Protein AF-A0AAW7U9Z0-F1 (afdb_monomer_lite)

Radius of gyration: 16.2 Å; chains: 1; bounding box: 39×28×44 Å

pLDDT: mean 91.81, std 6.37, range [55.16, 98.62]

Structure (mmCIF, N/CA/C/O backbone):
data_AF-A0AAW7U9Z0-F1
#
_entry.id   AF-A0AAW7U9Z0-F1
#
loop_
_atom_site.group_PDB
_atom_site.id
_atom_site.type_symbol
_atom_site.label_atom_id
_atom_site.label_alt_id
_atom_site.label_comp_id
_atom_site.label_asym_id
_atom_site.label_entity_id
_atom_site.label_seq_id
_atom_site.pdbx_PDB_ins_code
_atom_site.Cartn_x
_atom_site.Cartn_y
_atom_site.Cartn_z
_atom_site.occupancy
_atom_site.B_iso_or_equiv
_atom_site.auth_seq_id
_atom_site.auth_comp_id
_atom_site.auth_asym_id
_atom_site.auth_atom_id
_atom_site.pdbx_PDB_model_num
ATOM 1 N N . MET A 1 1 ? 16.545 -9.762 17.622 1.00 55.16 1 MET A N 1
ATOM 2 C CA . MET A 1 1 ? 16.321 -10.730 16.528 1.00 55.16 1 MET A CA 1
ATOM 3 C C . MET A 1 1 ? 15.616 -9.992 15.409 1.00 55.16 1 MET A C 1
ATOM 5 O O . MET A 1 1 ? 14.753 -9.184 15.719 1.00 55.16 1 MET A O 1
ATOM 9 N N . MET A 1 2 ? 16.027 -10.202 14.160 1.00 69.88 2 MET A N 1
ATOM 10 C CA . MET A 1 2 ? 15.323 -9.660 12.995 1.00 69.88 2 MET A CA 1
ATOM 11 C C . MET A 1 2 ? 14.048 -10.483 12.790 1.00 69.88 2 MET A C 1
ATOM 13 O O . MET A 1 2 ? 14.116 -11.711 12.816 1.00 69.88 2 MET A O 1
ATOM 17 N N . THR A 1 3 ? 12.902 -9.822 12.677 1.00 87.81 3 THR A N 1
ATOM 18 C CA . THR A 1 3 ? 11.615 -10.468 12.386 1.00 87.81 3 THR A CA 1
ATOM 19 C C . THR A 1 3 ? 11.565 -10.923 10.927 1.00 87.81 3 THR A C 1
ATOM 21 O O . THR A 1 3 ? 12.369 -10.480 10.102 1.00 87.81 3 THR A O 1
ATOM 24 N N . GLU A 1 4 ? 10.617 -11.801 10.600 1.00 90.75 4 GLU A N 1
ATOM 25 C CA . GLU A 1 4 ? 10.429 -12.318 9.239 1.00 90.75 4 GLU A CA 1
ATOM 26 C C . GLU A 1 4 ? 10.184 -11.192 8.223 1.00 90.75 4 GLU A C 1
ATOM 28 O O . GLU A 1 4 ? 10.881 -11.112 7.211 1.00 90.75 4 GLU A O 1
ATOM 33 N N . LEU A 1 5 ? 9.275 -10.257 8.524 1.00 94.75 5 LEU A N 1
ATOM 34 C CA . LEU A 1 5 ? 9.000 -9.135 7.629 1.00 94.75 5 LEU A CA 1
ATOM 35 C C . LEU A 1 5 ? 10.208 -8.201 7.492 1.00 94.75 5 LEU A C 1
ATOM 37 O O . LEU A 1 5 ? 10.534 -7.802 6.379 1.00 94.75 5 LEU A O 1
ATOM 41 N N . THR A 1 6 ? 10.923 -7.887 8.576 1.00 95.00 6 THR A N 1
ATOM 42 C CA . THR A 1 6 ? 12.140 -7.058 8.477 1.00 95.00 6 THR A CA 1
ATOM 43 C C . THR A 1 6 ? 13.191 -7.707 7.570 1.00 95.00 6 THR A C 1
ATOM 45 O O . THR A 1 6 ? 13.826 -7.010 6.778 1.00 95.00 6 THR A O 1
ATOM 48 N N . ALA A 1 7 ? 13.351 -9.033 7.636 1.00 94.62 7 ALA A N 1
ATOM 49 C CA . ALA A 1 7 ? 14.251 -9.767 6.749 1.00 94.62 7 ALA A CA 1
ATOM 50 C C . ALA A 1 7 ? 13.817 -9.665 5.275 1.00 94.62 7 ALA A C 1
ATOM 52 O O . ALA A 1 7 ? 14.652 -9.408 4.406 1.00 94.62 7 ALA A O 1
ATOM 53 N N . LEU A 1 8 ? 12.515 -9.802 4.998 1.00 95.69 8 LEU A N 1
ATOM 54 C CA . LEU A 1 8 ? 11.953 -9.645 3.652 1.00 95.69 8 LEU A CA 1
ATOM 55 C C . LEU A 1 8 ? 12.130 -8.224 3.112 1.00 95.69 8 LEU A C 1
ATOM 57 O O . LEU A 1 8 ? 12.556 -8.057 1.974 1.00 95.69 8 LEU A O 1
ATOM 61 N N . LEU A 1 9 ? 11.865 -7.198 3.925 1.00 95.56 9 LEU A N 1
ATOM 62 C CA . LEU A 1 9 ? 12.067 -5.796 3.546 1.00 95.56 9 LEU A CA 1
ATOM 63 C C . LEU A 1 9 ? 13.542 -5.509 3.244 1.00 95.56 9 LEU A C 1
ATOM 65 O O . LEU A 1 9 ? 13.853 -4.817 2.274 1.00 95.56 9 LEU A O 1
ATOM 69 N N . GLN A 1 10 ? 14.458 -6.063 4.042 1.00 95.69 10 GLN A N 1
ATOM 70 C CA . GLN A 1 10 ? 15.893 -5.932 3.805 1.00 95.69 10 GLN A CA 1
ATOM 71 C C . GLN A 1 10 ? 16.308 -6.604 2.489 1.00 95.69 10 GLN A C 1
ATOM 73 O O . GLN A 1 10 ? 16.984 -5.964 1.685 1.00 95.69 10 GLN A O 1
ATOM 78 N N . LYS A 1 11 ? 15.839 -7.829 2.220 1.00 94.94 11 LYS A N 1
ATOM 79 C CA . LYS A 1 11 ? 16.081 -8.518 0.943 1.00 94.94 11 LYS A CA 1
ATOM 80 C C . LYS A 1 11 ? 15.501 -7.737 -0.240 1.00 94.94 11 LYS A C 1
ATOM 82 O O . LYS A 1 11 ? 16.209 -7.468 -1.201 1.00 94.94 11 LYS A O 1
ATOM 87 N N . TYR A 1 12 ? 14.240 -7.307 -0.156 1.00 94.88 12 TYR A N 1
ATOM 88 C CA . TYR A 1 12 ? 13.570 -6.532 -1.208 1.00 94.88 12 TYR A CA 1
ATOM 89 C C . TYR A 1 12 ? 14.328 -5.240 -1.546 1.00 94.88 12 TYR A C 1
ATOM 91 O O . TYR A 1 12 ? 14.426 -4.840 -2.711 1.00 94.88 12 TYR A O 1
ATOM 99 N N . LYS A 1 13 ? 14.904 -4.599 -0.523 1.00 95.38 13 LYS A N 1
ATOM 100 C CA . LYS A 1 13 ? 15.785 -3.442 -0.671 1.00 95.38 13 LYS A CA 1
ATOM 101 C C . LYS A 1 13 ? 17.095 -3.799 -1.381 1.00 95.38 13 LYS A C 1
ATOM 103 O O . LYS A 1 13 ? 17.475 -3.091 -2.308 1.00 95.38 13 LYS A O 1
ATOM 108 N N . GLU A 1 14 ? 17.785 -4.847 -0.939 1.00 95.19 14 GLU A N 1
ATOM 109 C CA . GLU A 1 14 ? 19.089 -5.268 -1.478 1.00 95.19 14 GLU A CA 1
ATOM 110 C C . GLU A 1 14 ? 18.996 -5.759 -2.928 1.00 95.19 14 GLU A C 1
ATOM 112 O O . GLU A 1 14 ? 19.862 -5.437 -3.741 1.00 95.19 14 GLU A O 1
ATOM 117 N N . ASP A 1 15 ? 17.900 -6.430 -3.281 1.00 95.12 15 ASP A N 1
ATOM 118 C CA . ASP A 1 15 ? 17.652 -6.969 -4.621 1.00 95.12 15 ASP A CA 1
ATOM 119 C C . ASP A 1 15 ? 17.199 -5.902 -5.639 1.00 95.12 15 ASP A C 1
ATOM 121 O O . ASP A 1 15 ? 16.831 -6.241 -6.763 1.00 95.12 15 ASP A O 1
ATOM 125 N N . TYR A 1 16 ? 17.200 -4.609 -5.284 1.00 93.62 16 TYR A N 1
ATOM 126 C CA . TYR A 1 16 ? 16.684 -3.540 -6.150 1.00 93.62 16 TYR A CA 1
ATOM 127 C C . TYR A 1 16 ? 17.301 -3.542 -7.554 1.00 93.62 16 TYR A C 1
ATOM 129 O O . TYR A 1 16 ? 16.567 -3.506 -8.539 1.00 93.62 16 TYR A O 1
ATOM 137 N N . GLU A 1 17 ? 18.631 -3.616 -7.667 1.00 92.38 17 GLU A N 1
ATOM 138 C CA . GLU A 1 17 ? 19.302 -3.581 -8.976 1.00 92.38 17 GLU A CA 1
ATOM 139 C C . GLU A 1 17 ? 18.996 -4.826 -9.819 1.00 92.38 17 GLU A C 1
ATOM 141 O O . GLU A 1 17 ? 18.840 -4.724 -11.036 1.00 92.38 17 GLU A O 1
ATOM 146 N N . LEU A 1 18 ? 18.844 -5.991 -9.179 1.00 92.94 18 LEU A N 1
ATOM 147 C CA . LEU A 1 18 ? 18.431 -7.219 -9.857 1.00 92.94 18 LEU A CA 1
ATOM 148 C C . LEU A 1 18 ? 17.006 -7.079 -10.408 1.00 92.94 18 LEU A C 1
ATOM 150 O O . LEU A 1 18 ? 16.792 -7.268 -11.604 1.00 92.94 18 LEU A O 1
ATOM 154 N N . ARG A 1 19 ? 16.049 -6.673 -9.562 1.00 92.81 19 ARG A N 1
ATOM 155 C CA . ARG A 1 19 ? 14.645 -6.466 -9.963 1.00 92.81 19 ARG A CA 1
ATOM 156 C C . ARG A 1 19 ? 14.517 -5.402 -11.051 1.00 92.81 19 ARG A C 1
ATOM 158 O O . ARG A 1 19 ? 13.763 -5.576 -12.002 1.00 92.81 19 ARG A O 1
ATOM 165 N N . LYS A 1 20 ? 15.294 -4.321 -10.953 1.00 92.12 20 LYS A N 1
ATOM 166 C CA . LYS A 1 20 ? 15.370 -3.277 -11.978 1.00 92.12 20 LYS A CA 1
ATOM 167 C C . LYS A 1 20 ? 15.805 -3.844 -13.329 1.00 92.12 20 LYS A C 1
ATOM 169 O O . LYS A 1 20 ? 15.198 -3.502 -14.339 1.00 92.12 20 LYS A O 1
ATOM 174 N N . CYS A 1 21 ? 16.827 -4.701 -13.356 1.00 91.44 21 CYS A N 1
ATOM 175 C CA . CYS A 1 21 ? 17.282 -5.329 -14.597 1.00 91.44 21 CYS A CA 1
ATOM 176 C C . CYS A 1 21 ? 16.190 -6.197 -15.233 1.00 91.44 21 CYS A C 1
ATOM 178 O O . CYS A 1 21 ? 16.019 -6.147 -16.448 1.00 91.44 21 CYS A O 1
ATOM 180 N N . GLU A 1 22 ? 15.438 -6.959 -14.437 1.00 91.44 22 GLU A N 1
ATOM 181 C CA . GLU A 1 22 ? 14.328 -7.771 -14.952 1.00 91.44 22 GLU A CA 1
ATOM 182 C C . GLU A 1 22 ? 13.203 -6.902 -15.528 1.00 91.44 22 GLU A C 1
ATOM 184 O O . GLU A 1 22 ? 12.775 -7.137 -16.656 1.00 91.44 22 GLU A O 1
ATOM 189 N N . VAL A 1 23 ? 12.818 -5.818 -14.846 1.00 90.06 23 VAL A N 1
ATOM 190 C CA . VAL A 1 23 ? 11.804 -4.879 -15.364 1.00 90.06 23 VAL A CA 1
ATOM 191 C C . VAL A 1 23 ? 12.233 -4.246 -16.692 1.00 90.06 23 VAL A C 1
ATOM 193 O O . VAL A 1 23 ? 11.421 -4.127 -17.609 1.00 90.06 23 VAL A O 1
ATOM 196 N N . VAL A 1 24 ? 13.510 -3.875 -16.836 1.00 92.00 24 VAL A N 1
ATOM 197 C CA . VAL A 1 24 ? 14.040 -3.358 -18.111 1.00 92.00 24 VAL A CA 1
ATOM 198 C C . VAL A 1 24 ? 13.965 -4.420 -19.208 1.00 92.00 24 VAL A C 1
ATOM 200 O O . VAL A 1 24 ? 13.508 -4.123 -20.312 1.00 92.00 24 VAL A O 1
ATOM 203 N N . LYS A 1 25 ? 14.370 -5.663 -18.918 1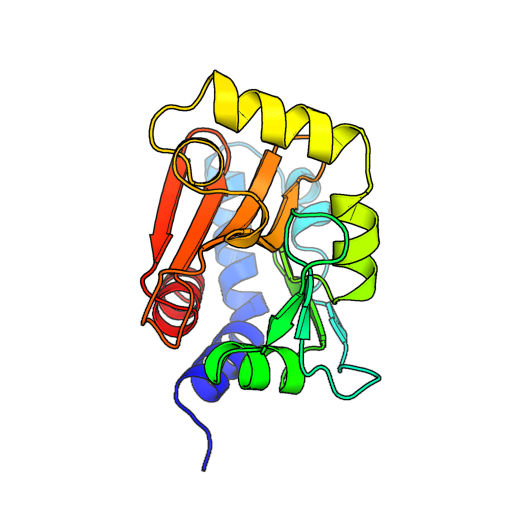.00 92.94 25 LYS A N 1
ATOM 204 C CA . LYS A 1 25 ? 14.309 -6.769 -19.889 1.00 92.94 25 LYS A CA 1
ATOM 205 C C . LYS A 1 25 ? 12.881 -7.031 -20.359 1.00 92.94 25 LYS A C 1
ATOM 207 O O . LYS A 1 25 ? 12.659 -7.171 -21.560 1.00 92.94 25 LYS A O 1
ATOM 212 N N . GLU A 1 26 ? 11.923 -7.083 -19.437 1.00 90.88 26 GLU A N 1
ATOM 213 C CA . GLU A 1 26 ? 10.507 -7.296 -19.751 1.00 90.88 26 GLU A CA 1
ATOM 214 C C . GLU A 1 26 ? 9.934 -6.160 -20.604 1.00 90.88 26 GLU A C 1
ATOM 216 O O . GLU A 1 26 ? 9.238 -6.412 -21.589 1.00 90.88 26 GLU A O 1
ATOM 221 N N . ALA A 1 27 ? 10.267 -4.911 -20.278 1.00 90.56 27 ALA A N 1
ATOM 222 C CA . ALA A 1 27 ? 9.811 -3.755 -21.039 1.00 90.56 27 ALA A CA 1
ATOM 223 C C . ALA A 1 27 ? 10.373 -3.741 -22.467 1.00 90.56 27 ALA A C 1
ATOM 225 O O . ALA A 1 27 ? 9.620 -3.536 -23.423 1.00 90.56 27 ALA A O 1
ATOM 226 N N . ILE A 1 28 ? 11.666 -4.039 -22.629 1.00 93.06 28 ILE A N 1
ATOM 227 C CA . ILE A 1 28 ? 12.298 -4.169 -23.949 1.00 93.06 28 ILE A CA 1
ATOM 228 C C . ILE A 1 28 ? 11.656 -5.311 -24.743 1.00 93.06 28 ILE A C 1
ATOM 230 O O . ILE A 1 28 ? 11.368 -5.151 -25.929 1.00 93.06 28 ILE A O 1
ATOM 234 N N . ALA A 1 29 ? 11.361 -6.446 -24.101 1.00 94.50 29 ALA A N 1
ATOM 235 C CA . ALA A 1 29 ? 10.656 -7.557 -24.742 1.00 94.50 29 ALA A CA 1
ATOM 236 C C . ALA A 1 29 ? 9.237 -7.173 -25.210 1.00 94.50 29 ALA A C 1
ATOM 238 O O . ALA A 1 29 ? 8.735 -7.743 -26.179 1.00 94.50 29 ALA A O 1
ATOM 239 N N . CYS A 1 30 ? 8.618 -6.177 -24.570 1.00 92.56 30 CYS A N 1
ATOM 240 C CA . CYS A 1 30 ? 7.331 -5.598 -24.961 1.00 92.56 30 CYS A CA 1
ATOM 241 C C . CYS A 1 30 ? 7.452 -4.438 -25.972 1.00 92.56 30 CYS A C 1
ATOM 243 O O . CYS A 1 30 ? 6.440 -3.828 -26.319 1.00 92.56 30 CYS A O 1
ATOM 245 N N . GLY A 1 31 ? 8.658 -4.140 -26.467 1.00 93.94 31 GLY A N 1
ATOM 246 C CA . GLY A 1 31 ? 8.907 -3.115 -27.485 1.00 93.94 31 GLY A CA 1
ATOM 247 C C . GLY A 1 31 ? 9.125 -1.697 -26.950 1.00 93.94 31 GLY A C 1
ATOM 248 O O . GLY A 1 31 ? 9.086 -0.757 -27.741 1.00 93.94 31 GLY A O 1
ATOM 249 N N . MET A 1 32 ? 9.343 -1.532 -25.643 1.00 93.00 32 MET A N 1
ATOM 250 C CA . MET A 1 32 ? 9.719 -0.248 -25.035 1.00 93.00 32 MET A CA 1
ATOM 251 C C . MET A 1 32 ? 11.235 -0.028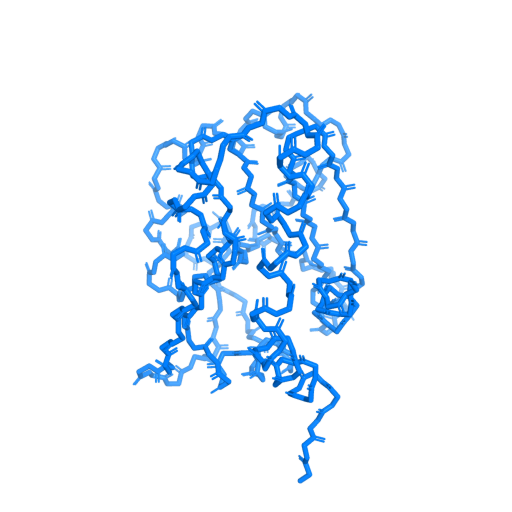 -25.101 1.00 93.00 32 MET A C 1
ATOM 253 O O . MET A 1 32 ? 12.004 -0.985 -25.218 1.00 93.00 32 MET A O 1
ATOM 257 N N . THR A 1 33 ? 11.683 1.222 -24.988 1.00 92.19 33 THR A N 1
ATOM 258 C CA . THR A 1 33 ? 13.110 1.535 -24.811 1.00 92.19 33 THR A CA 1
ATOM 259 C C . THR A 1 33 ? 13.475 1.688 -23.333 1.00 92.19 33 THR A C 1
ATOM 261 O O . THR A 1 33 ? 12.608 1.783 -22.460 1.00 92.19 33 THR A O 1
ATOM 264 N N . GLU A 1 34 ? 14.773 1.727 -23.022 1.00 86.88 34 GLU A N 1
ATOM 265 C CA . GLU A 1 34 ? 15.231 2.017 -21.657 1.00 86.88 34 GLU A CA 1
ATOM 266 C C . GLU A 1 34 ? 14.796 3.417 -21.193 1.00 86.88 34 GLU A C 1
ATOM 268 O O . GLU A 1 34 ? 14.468 3.620 -20.021 1.00 86.88 34 GLU A O 1
ATOM 273 N N . GLU A 1 35 ? 14.739 4.385 -22.109 1.00 88.69 35 GLU A N 1
ATOM 274 C CA . GLU A 1 35 ? 14.274 5.742 -21.828 1.00 88.69 35 GLU A CA 1
ATOM 275 C C . GLU A 1 35 ? 12.796 5.780 -21.428 1.00 88.69 35 GLU A C 1
ATOM 277 O O . GLU A 1 35 ? 12.434 6.568 -20.552 1.00 88.69 35 GLU A O 1
ATOM 282 N N . ASP A 1 36 ? 11.962 4.908 -22.004 1.00 86.88 36 ASP A N 1
ATOM 283 C CA . ASP A 1 36 ? 10.538 4.820 -21.664 1.00 86.88 36 ASP A CA 1
ATOM 284 C C . ASP A 1 36 ? 10.321 4.343 -20.219 1.00 86.88 36 ASP A C 1
ATOM 286 O O . ASP A 1 36 ? 9.386 4.783 -19.544 1.00 86.88 36 ASP A O 1
ATOM 290 N N . VAL A 1 37 ? 11.191 3.455 -19.719 1.00 86.31 37 VAL A N 1
ATOM 291 C CA . VAL A 1 37 ? 11.078 2.891 -18.362 1.00 86.31 37 VAL A CA 1
ATOM 292 C C . VAL A 1 37 ? 11.859 3.654 -17.302 1.00 86.31 37 VAL A C 1
ATOM 294 O O . VAL A 1 37 ? 11.494 3.602 -16.124 1.00 86.31 37 VAL A O 1
ATOM 297 N N . SER A 1 38 ? 12.896 4.396 -17.697 1.00 85.12 38 SER A N 1
ATOM 298 C CA . SER A 1 38 ? 13.783 5.148 -16.802 1.00 85.12 38 SER A CA 1
ATOM 299 C C . SER A 1 38 ? 13.049 5.967 -15.722 1.00 85.12 38 SER A C 1
ATOM 301 O O . SER A 1 38 ? 13.413 5.840 -14.548 1.00 85.12 38 SER A O 1
ATOM 303 N N . PRO A 1 39 ? 11.953 6.705 -16.016 1.00 83.94 39 PRO A N 1
ATOM 304 C CA . PRO A 1 39 ? 11.224 7.469 -14.998 1.00 83.94 39 PRO A CA 1
ATOM 305 C C . PRO A 1 39 ? 10.690 6.637 -13.821 1.00 83.94 39 PRO A C 1
ATOM 307 O O . PRO A 1 39 ? 10.485 7.180 -12.733 1.00 83.94 39 PRO A O 1
ATOM 310 N N . PHE A 1 40 ? 10.465 5.336 -14.023 1.00 79.75 40 PHE A N 1
ATOM 311 C CA . PHE A 1 40 ? 9.909 4.422 -13.023 1.00 79.75 40 PHE A CA 1
ATOM 312 C C . PHE A 1 40 ? 10.987 3.664 -12.236 1.00 79.75 40 PHE A C 1
ATOM 314 O O . PHE A 1 40 ? 10.710 3.192 -11.135 1.00 79.75 40 PHE A O 1
ATOM 321 N N . ILE A 1 41 ? 12.210 3.571 -12.770 1.00 84.25 41 ILE A N 1
ATOM 322 C CA . ILE A 1 41 ? 13.318 2.768 -12.215 1.00 84.25 41 ILE A CA 1
ATOM 323 C C . ILE A 1 41 ? 14.572 3.589 -11.872 1.00 84.25 41 ILE A C 1
ATOM 325 O O . ILE A 1 41 ? 15.613 3.019 -11.529 1.00 84.25 41 ILE A O 1
ATOM 329 N N . ASP A 1 42 ? 14.491 4.919 -11.981 1.00 76.81 42 ASP A N 1
ATOM 330 C CA . ASP A 1 42 ? 15.626 5.839 -11.827 1.00 76.81 42 ASP A CA 1
ATOM 331 C C . ASP A 1 42 ? 16.384 5.604 -10.510 1.00 76.81 42 ASP A C 1
ATOM 333 O O . ASP A 1 42 ? 17.611 5.515 -10.492 1.00 76.81 42 ASP A O 1
ATOM 337 N N . LYS A 1 43 ? 15.658 5.428 -9.395 1.00 82.94 43 LYS A N 1
ATOM 338 C CA . LYS A 1 43 ? 16.252 5.075 -8.096 1.00 82.94 43 LYS A CA 1
ATOM 339 C C . LYS A 1 43 ? 15.236 4.644 -7.051 1.00 82.94 43 LYS A C 1
ATOM 341 O O . LYS A 1 43 ? 14.180 5.264 -6.891 1.00 82.94 43 LYS A O 1
ATOM 346 N N . GLN A 1 44 ? 15.676 3.722 -6.203 1.00 92.06 44 GLN A N 1
ATOM 347 C CA . GLN A 1 44 ? 15.052 3.479 -4.916 1.00 92.06 44 GLN A CA 1
ATOM 348 C C . GLN A 1 44 ? 15.308 4.662 -3.973 1.00 92.06 44 GLN A C 1
ATOM 350 O O . GLN A 1 44 ? 16.437 5.140 -3.832 1.00 92.06 44 GLN A O 1
ATOM 355 N N . LYS A 1 45 ? 14.265 5.148 -3.295 1.00 92.88 45 LYS A N 1
ATOM 356 C CA . LYS A 1 45 ? 14.390 6.174 -2.249 1.00 92.88 45 LYS A CA 1
ATOM 357 C C . LYS A 1 45 ? 13.693 5.710 -0.988 1.00 92.88 45 LYS A C 1
ATOM 359 O O . LYS A 1 45 ? 12.470 5.636 -0.954 1.00 92.88 45 LYS A O 1
ATOM 364 N N . ILE A 1 46 ? 14.465 5.496 0.069 1.00 94.00 46 ILE A N 1
ATOM 365 C CA . ILE A 1 46 ? 13.949 5.119 1.383 1.00 94.00 46 ILE A CA 1
ATOM 366 C C . ILE A 1 46 ? 14.192 6.272 2.352 1.00 94.00 46 ILE A C 1
ATOM 368 O O . ILE A 1 46 ? 15.314 6.764 2.477 1.00 94.00 46 ILE A O 1
ATOM 372 N N . LYS A 1 47 ? 13.140 6.706 3.045 1.00 92.44 47 LYS A N 1
ATOM 373 C CA . LYS A 1 47 ? 13.225 7.685 4.132 1.00 92.44 47 LYS A CA 1
ATOM 374 C C . LYS A 1 47 ? 12.767 7.031 5.425 1.00 92.44 47 LYS A C 1
ATOM 376 O O . LYS A 1 47 ? 11.718 6.388 5.463 1.00 92.44 47 LYS A O 1
ATOM 381 N N . LYS A 1 48 ? 13.533 7.234 6.495 1.00 87.56 48 LYS A N 1
ATOM 382 C CA . LYS A 1 48 ? 13.115 6.838 7.842 1.00 87.56 48 LYS A CA 1
ATOM 383 C C . LYS A 1 48 ? 11.894 7.647 8.269 1.00 87.56 48 LYS A C 1
ATOM 385 O O . LYS A 1 48 ? 11.731 8.789 7.834 1.00 87.56 48 LYS A O 1
ATOM 390 N N . SER A 1 49 ? 11.056 7.057 9.116 1.00 81.19 49 SER A N 1
ATOM 391 C CA . SER A 1 49 ? 10.001 7.827 9.766 1.00 81.19 49 SER A CA 1
ATOM 392 C C . SER A 1 49 ? 10.623 8.923 10.632 1.00 81.19 49 SER A C 1
ATOM 394 O O . SER A 1 49 ? 11.621 8.689 11.315 1.00 81.19 49 SER A O 1
ATOM 396 N N . THR A 1 50 ? 10.057 10.126 10.581 1.00 71.06 50 THR A N 1
ATOM 397 C CA . THR A 1 50 ? 10.499 11.255 11.412 1.00 71.06 50 THR A CA 1
ATOM 398 C C . THR A 1 50 ? 9.864 11.234 12.800 1.00 71.06 50 THR A C 1
ATOM 400 O O . THR A 1 50 ? 10.404 11.849 13.711 1.00 71.06 50 THR A O 1
ATOM 403 N N . ASN A 1 51 ? 8.747 10.517 12.957 1.00 75.31 51 ASN A N 1
ATOM 404 C CA . ASN A 1 51 ? 7.957 10.432 14.183 1.00 75.31 51 ASN A CA 1
ATOM 405 C C . ASN A 1 51 ? 7.635 8.968 14.508 1.00 75.31 51 ASN A C 1
ATOM 407 O O . ASN A 1 51 ? 7.636 8.113 13.615 1.00 75.31 51 ASN A O 1
ATOM 411 N N . ASN A 1 52 ? 7.292 8.691 15.765 1.00 78.94 52 ASN A N 1
ATOM 412 C CA . ASN A 1 52 ? 6.600 7.448 16.093 1.00 78.94 52 ASN A CA 1
ATOM 413 C C . ASN A 1 52 ? 5.230 7.477 15.413 1.00 78.94 52 ASN A C 1
ATOM 415 O O . ASN A 1 52 ? 4.493 8.457 15.533 1.00 78.94 52 ASN A O 1
ATOM 419 N N . ILE A 1 53 ? 4.948 6.441 14.630 1.00 86.38 53 ILE A N 1
ATOM 420 C CA . ILE A 1 53 ? 3.669 6.272 13.953 1.00 86.38 53 ILE A CA 1
ATOM 421 C C . ILE A 1 53 ? 2.955 5.151 14.687 1.00 86.38 53 ILE A C 1
ATOM 423 O O . ILE A 1 53 ? 3.393 4.007 14.617 1.00 86.38 53 ILE A O 1
ATOM 427 N N . ASP A 1 54 ? 1.864 5.495 15.361 1.00 90.88 54 ASP A N 1
ATOM 428 C CA . ASP A 1 54 ? 1.058 4.533 16.117 1.00 90.88 54 ASP A CA 1
ATOM 429 C C . ASP A 1 54 ? -0.272 4.228 15.411 1.00 90.88 54 ASP A C 1
ATOM 431 O O . ASP A 1 54 ? -0.920 3.217 15.688 1.00 90.88 54 ASP A O 1
ATOM 435 N N . THR A 1 55 ? -0.673 5.085 14.465 1.00 94.69 55 THR A N 1
ATOM 436 C CA . THR A 1 55 ? -1.944 4.984 13.747 1.00 94.69 55 THR A CA 1
ATOM 437 C C . THR A 1 55 ? -1.802 5.221 12.244 1.00 94.69 55 THR A C 1
ATOM 439 O O . THR A 1 55 ? -0.849 5.836 11.759 1.00 94.69 55 THR A O 1
ATOM 442 N N . MET A 1 56 ? -2.791 4.736 11.494 1.00 93.81 56 MET A N 1
ATOM 443 C CA . MET A 1 56 ? -2.929 4.927 10.056 1.00 93.81 56 MET A CA 1
ATOM 444 C C . MET A 1 56 ? -4.311 5.492 9.718 1.00 93.81 56 MET A C 1
ATOM 446 O O . MET A 1 56 ? -5.311 4.992 10.239 1.00 93.81 56 MET A O 1
ATOM 450 N N . PRO A 1 57 ? -4.411 6.506 8.839 1.00 96.06 57 PRO A N 1
ATOM 451 C CA . PRO A 1 57 ? -5.701 7.021 8.410 1.00 96.06 57 PRO A CA 1
ATOM 452 C C . PRO A 1 57 ? -6.464 5.967 7.606 1.00 96.06 57 PRO A C 1
ATOM 454 O O . PRO A 1 57 ? -5.890 5.241 6.788 1.00 96.06 57 PRO A O 1
ATOM 457 N N . THR A 1 58 ? -7.772 5.912 7.822 1.00 97.44 58 THR A N 1
ATOM 458 C CA . THR A 1 58 ? -8.699 5.182 6.951 1.00 97.44 58 THR A CA 1
ATOM 459 C C . THR A 1 58 ? -9.220 6.102 5.844 1.00 97.44 58 THR A C 1
ATOM 461 O O . THR A 1 58 ? -8.909 7.298 5.815 1.00 97.44 58 THR A O 1
ATOM 464 N N . LEU A 1 59 ? -10.012 5.568 4.915 1.00 96.81 59 LEU A N 1
ATOM 465 C CA . LEU A 1 59 ? -10.725 6.374 3.925 1.00 96.81 59 LEU A CA 1
ATOM 466 C C . LEU A 1 59 ? -11.831 7.214 4.583 1.00 96.81 59 LEU A C 1
ATOM 468 O O . LEU A 1 59 ? -12.182 8.276 4.063 1.00 96.81 59 LEU A O 1
ATOM 472 N N . ALA A 1 60 ? -12.339 6.789 5.745 1.00 95.94 60 ALA A N 1
ATOM 473 C CA . ALA A 1 60 ? -13.325 7.542 6.498 1.00 95.94 60 ALA A CA 1
ATOM 474 C C . ALA A 1 60 ? -12.682 8.745 7.200 1.00 95.94 60 ALA A C 1
ATOM 476 O O . ALA A 1 60 ? -11.682 8.657 7.919 1.00 95.94 60 ALA A O 1
ATOM 477 N N . LYS A 1 61 ? -13.287 9.919 7.001 1.00 92.75 61 LYS A N 1
ATOM 478 C CA . LYS A 1 61 ? -12.753 11.185 7.505 1.00 92.75 61 LYS A CA 1
ATOM 479 C C . LYS A 1 61 ? -12.637 11.167 9.032 1.00 92.75 61 LYS A C 1
ATOM 481 O O . LYS A 1 61 ? -13.640 11.105 9.733 1.00 92.75 61 LYS A O 1
ATOM 486 N N . GLY A 1 62 ? -11.411 11.341 9.525 1.00 92.94 62 GLY A N 1
ATOM 487 C CA . GLY A 1 62 ? -11.121 11.443 10.957 1.00 92.94 62 GLY A CA 1
ATOM 488 C C . GLY A 1 62 ? -11.094 10.105 11.695 1.00 92.94 62 GLY A C 1
ATOM 489 O O . GLY A 1 62 ? -10.939 10.115 12.912 1.00 92.94 62 GLY A O 1
ATOM 490 N N . ILE A 1 63 ? -11.221 8.979 10.985 1.00 96.38 63 ILE A N 1
ATOM 491 C CA . ILE A 1 63 ? -11.085 7.645 11.566 1.00 96.38 63 ILE A CA 1
ATOM 492 C C . ILE A 1 63 ? -9.689 7.111 11.248 1.00 96.38 63 ILE A C 1
ATOM 494 O O . ILE A 1 63 ? -9.261 7.079 10.090 1.00 96.38 63 ILE A O 1
ATOM 498 N N . GLU A 1 64 ? -8.986 6.684 12.289 1.00 96.25 64 GLU A N 1
ATOM 499 C CA . GLU A 1 64 ? -7.662 6.078 12.203 1.00 96.25 64 GLU A CA 1
ATOM 500 C C . GLU A 1 64 ? -7.695 4.670 12.818 1.00 96.25 64 GLU A C 1
ATOM 502 O O . GLU A 1 64 ? -8.493 4.386 13.715 1.00 96.25 64 GLU A O 1
ATOM 507 N N . LYS A 1 65 ? -6.829 3.781 12.331 1.00 96.12 65 LYS A N 1
ATOM 508 C CA . LYS A 1 65 ? -6.611 2.436 12.878 1.00 96.12 65 LYS A CA 1
ATOM 509 C C . LYS A 1 65 ? -5.259 2.390 13.568 1.00 96.12 65 LYS A C 1
ATOM 511 O O . LYS A 1 65 ? -4.304 2.984 13.075 1.00 96.12 65 LYS A O 1
ATOM 516 N N . ILE A 1 66 ? -5.179 1.687 14.694 1.00 96.44 66 ILE A N 1
ATOM 517 C CA . ILE A 1 66 ? -3.897 1.384 15.341 1.00 96.44 66 ILE A CA 1
ATOM 518 C C . ILE A 1 66 ? -3.086 0.517 14.377 1.00 96.44 66 ILE A C 1
ATOM 520 O O . ILE A 1 66 ? -3.645 -0.374 13.737 1.00 96.44 66 ILE A O 1
ATOM 524 N N . LEU A 1 67 ? -1.788 0.793 14.244 1.00 95.75 67 LEU A N 1
ATOM 525 C CA . LEU A 1 67 ? -0.932 -0.038 13.408 1.00 95.75 67 LEU A CA 1
ATOM 526 C C . LEU A 1 67 ? -0.904 -1.478 13.929 1.00 95.75 67 LEU A C 1
ATOM 528 O O . LEU A 1 67 ? -0.678 -1.722 15.114 1.00 95.75 67 LEU A O 1
ATOM 532 N N . SER A 1 68 ? -1.073 -2.428 13.015 1.00 96.06 68 SER A N 1
ATOM 533 C CA . SER A 1 68 ? -0.790 -3.830 13.291 1.00 96.06 68 SER A CA 1
ATOM 534 C C . SER A 1 68 ? 0.720 -4.054 13.481 1.00 96.06 68 SER A C 1
ATOM 536 O O . SER A 1 68 ? 1.522 -3.247 12.990 1.00 96.06 68 SER A O 1
ATOM 538 N N . PRO A 1 69 ? 1.146 -5.131 14.165 1.00 96.06 69 PRO A N 1
ATOM 539 C CA . PRO A 1 69 ? 2.560 -5.467 14.330 1.00 96.06 69 PRO A CA 1
ATOM 540 C C . PRO A 1 69 ? 3.386 -5.386 13.035 1.00 96.06 69 PRO A C 1
ATOM 542 O O . PRO A 1 69 ? 4.430 -4.730 13.021 1.00 96.06 69 PRO A O 1
ATOM 545 N N . LEU A 1 70 ? 2.902 -5.950 11.923 1.00 96.50 70 LEU A N 1
ATOM 546 C CA . LEU A 1 70 ? 3.639 -5.901 10.653 1.00 96.50 70 LEU A CA 1
ATOM 547 C C . LEU A 1 70 ? 3.720 -4.485 10.061 1.00 96.50 70 LEU A C 1
ATOM 549 O O . LEU A 1 70 ? 4.729 -4.116 9.453 1.00 96.50 70 LEU A O 1
ATOM 553 N N . LEU A 1 71 ? 2.691 -3.655 10.245 1.00 95.50 71 LEU A N 1
ATOM 554 C CA . LEU A 1 71 ? 2.751 -2.256 9.818 1.00 95.50 71 LEU A CA 1
ATOM 555 C C . LEU A 1 71 ? 3.732 -1.445 10.664 1.00 95.50 71 LEU A C 1
ATOM 557 O O . LEU A 1 71 ? 4.456 -0.617 10.104 1.00 95.50 71 LEU A O 1
ATOM 561 N N . VAL A 1 72 ? 3.788 -1.690 11.978 1.00 94.56 72 VAL A N 1
ATOM 562 C CA . VAL A 1 72 ? 4.785 -1.073 12.867 1.00 94.56 72 VAL A CA 1
ATOM 563 C C . VAL A 1 72 ? 6.187 -1.379 12.349 1.00 94.56 72 VAL A C 1
ATOM 565 O O . VAL A 1 72 ? 6.969 -0.453 12.131 1.00 94.56 72 VAL A O 1
ATOM 568 N N . GLU A 1 73 ? 6.488 -2.647 12.067 1.00 93.88 73 GLU A N 1
ATOM 569 C CA . GLU A 1 73 ? 7.781 -3.053 11.507 1.00 93.88 73 GLU A CA 1
ATOM 570 C C . GLU A 1 73 ? 8.076 -2.362 10.169 1.00 93.88 73 GLU A C 1
ATOM 572 O O . GLU A 1 73 ? 9.162 -1.803 9.979 1.00 93.88 73 GLU A O 1
ATOM 577 N N . ARG A 1 74 ? 7.097 -2.313 9.253 1.00 94.38 74 ARG A N 1
ATOM 578 C CA . ARG A 1 74 ? 7.258 -1.643 7.954 1.00 94.38 74 ARG A CA 1
ATOM 579 C C . ARG A 1 74 ? 7.589 -0.159 8.108 1.00 94.38 74 ARG A C 1
ATOM 581 O O . ARG A 1 74 ? 8.475 0.336 7.410 1.00 94.38 74 ARG A O 1
ATOM 588 N N . PHE A 1 75 ? 6.894 0.563 8.987 1.00 93.81 75 PHE A N 1
ATOM 589 C CA . PHE A 1 75 ? 7.114 2.002 9.172 1.00 93.81 75 PHE A CA 1
ATOM 590 C C . PHE A 1 75 ? 8.392 2.304 9.967 1.00 93.81 75 PHE A C 1
ATOM 592 O O . PHE A 1 75 ? 9.037 3.326 9.713 1.00 93.81 75 PHE A O 1
ATOM 599 N N . GLN A 1 76 ? 8.804 1.405 10.867 1.00 92.19 76 GLN A N 1
ATOM 600 C CA . GLN A 1 76 ? 10.109 1.462 11.534 1.00 92.19 76 GLN A CA 1
ATOM 601 C C . GLN A 1 76 ? 11.260 1.257 10.544 1.00 92.19 76 GLN A C 1
ATOM 603 O O . GLN A 1 76 ? 12.265 1.969 10.613 1.00 92.19 76 GLN A O 1
ATOM 608 N N . PHE A 1 77 ? 11.106 0.329 9.595 1.00 93.25 77 PHE A N 1
ATOM 609 C CA . PHE A 1 77 ? 12.084 0.107 8.533 1.00 93.25 77 PHE A CA 1
ATOM 610 C C . PHE A 1 77 ? 12.147 1.299 7.565 1.00 93.25 77 PHE A C 1
ATOM 612 O O . PHE A 1 77 ? 13.224 1.841 7.296 1.00 93.25 77 PHE A O 1
ATOM 619 N N . ALA A 1 78 ? 10.988 1.737 7.064 1.00 93.00 78 ALA A N 1
ATOM 620 C CA . ALA A 1 78 ? 10.863 2.821 6.098 1.00 93.00 78 ALA A CA 1
ATOM 621 C C . ALA A 1 78 ? 9.548 3.600 6.275 1.00 93.00 78 ALA A C 1
ATOM 623 O O . ALA A 1 78 ? 8.466 3.125 5.919 1.00 93.00 78 ALA A O 1
ATOM 624 N N . GLY A 1 79 ? 9.660 4.854 6.721 1.00 91.81 79 GLY A N 1
ATOM 625 C CA . GLY A 1 79 ? 8.527 5.778 6.821 1.00 91.81 79 GLY A CA 1
ATOM 626 C C . GLY A 1 79 ? 7.941 6.139 5.454 1.00 91.81 79 GLY A C 1
ATOM 627 O O . GLY A 1 79 ? 6.732 6.255 5.303 1.00 91.81 79 GLY A O 1
ATOM 628 N N . ASN A 1 80 ? 8.803 6.271 4.446 1.00 92.62 80 ASN A N 1
ATOM 629 C CA . ASN A 1 80 ? 8.434 6.408 3.040 1.00 92.62 80 ASN A CA 1
ATOM 630 C C . ASN A 1 80 ? 9.395 5.565 2.195 1.00 92.62 80 ASN A C 1
ATOM 632 O O . ASN A 1 80 ? 10.603 5.573 2.450 1.00 92.62 80 ASN A O 1
ATOM 636 N N . TRP A 1 81 ? 8.885 4.896 1.165 1.00 94.75 81 TRP A N 1
ATOM 637 C CA . TRP A 1 81 ? 9.710 4.125 0.237 1.00 94.75 81 TRP A CA 1
ATOM 638 C C . TRP A 1 81 ? 9.180 4.276 -1.186 1.00 94.75 81 TRP A C 1
ATOM 640 O O . TRP A 1 81 ? 8.058 3.893 -1.479 1.00 94.75 81 TRP A O 1
ATOM 650 N N . MET A 1 82 ? 9.989 4.861 -2.064 1.00 92.56 82 MET A N 1
ATOM 651 C CA . MET A 1 82 ? 9.778 4.828 -3.507 1.00 92.56 82 MET A CA 1
ATOM 652 C C . MET A 1 82 ? 10.645 3.727 -4.106 1.00 92.56 82 MET A C 1
ATOM 654 O O . MET A 1 82 ? 11.869 3.754 -3.952 1.00 92.56 82 MET A O 1
ATOM 658 N N . ASP A 1 83 ? 9.997 2.768 -4.734 1.00 92.06 83 ASP A N 1
ATOM 659 C CA . ASP A 1 83 ? 10.573 1.628 -5.431 1.00 92.06 83 ASP A CA 1
ATOM 660 C C . ASP A 1 83 ? 10.018 1.592 -6.865 1.00 92.06 83 ASP A C 1
ATOM 662 O O . ASP A 1 83 ? 9.295 2.506 -7.251 1.00 92.06 83 ASP A O 1
ATOM 666 N N . ILE A 1 84 ? 10.379 0.587 -7.662 1.00 89.44 84 ILE A N 1
ATOM 667 C CA . ILE A 1 84 ? 10.097 0.494 -9.103 1.00 89.44 84 ILE A CA 1
ATOM 668 C C . ILE A 1 84 ? 8.626 0.817 -9.415 1.00 89.44 84 ILE A C 1
ATOM 670 O O . ILE A 1 84 ? 7.738 -0.003 -9.205 1.00 89.44 84 ILE A O 1
ATOM 674 N N . GLY A 1 85 ? 8.361 2.041 -9.874 1.00 85.44 85 GLY A N 1
ATOM 675 C CA . GLY A 1 85 ? 7.015 2.577 -10.094 1.00 85.44 85 GLY A CA 1
ATOM 676 C C . GLY A 1 85 ? 6.113 2.703 -8.852 1.00 85.44 85 GLY A C 1
ATOM 677 O O . GLY A 1 85 ? 5.131 3.429 -8.925 1.00 85.44 85 GLY A O 1
ATOM 678 N N . GLU A 1 86 ? 6.417 2.063 -7.719 1.00 91.12 86 GLU A N 1
ATOM 679 C CA . GLU A 1 86 ? 5.555 1.982 -6.536 1.00 91.12 86 GLU A CA 1
ATOM 680 C C . GLU A 1 86 ? 6.045 2.864 -5.377 1.00 91.12 86 GLU A C 1
ATOM 682 O O . GLU A 1 86 ? 7.210 2.875 -4.985 1.00 91.12 86 GLU A O 1
ATOM 687 N N . GLN A 1 87 ? 5.123 3.619 -4.791 1.00 93.50 87 GLN A N 1
ATOM 688 C CA . GLN A 1 87 ? 5.349 4.518 -3.668 1.00 93.50 87 GLN A CA 1
ATOM 689 C C . GLN A 1 87 ? 4.599 4.014 -2.440 1.00 93.50 87 GLN A C 1
ATOM 691 O O . GLN A 1 87 ? 3.384 4.173 -2.326 1.00 93.50 87 GLN A O 1
ATOM 696 N N . PHE A 1 88 ? 5.335 3.472 -1.477 1.00 94.19 88 PHE A N 1
ATOM 697 C CA . PHE A 1 88 ? 4.856 3.210 -0.127 1.00 94.19 88 PHE A CA 1
ATOM 698 C C . PHE A 1 88 ? 4.881 4.510 0.670 1.00 94.19 88 PHE A C 1
ATOM 700 O O . PHE A 1 88 ? 5.907 4.908 1.238 1.00 94.19 88 PHE A O 1
ATOM 707 N N . LEU A 1 89 ? 3.741 5.188 0.691 1.00 89.00 89 LEU A N 1
ATOM 708 C CA . LEU A 1 89 ? 3.610 6.510 1.284 1.00 89.00 89 LEU A CA 1
ATOM 709 C C . LEU A 1 89 ? 3.714 6.481 2.814 1.00 89.00 89 LEU A C 1
ATOM 711 O O . LEU A 1 89 ? 3.376 5.490 3.469 1.00 89.00 89 LEU A O 1
ATOM 715 N N . GLY A 1 90 ? 4.181 7.598 3.362 1.00 90.00 90 GLY A N 1
ATOM 716 C CA . GLY A 1 90 ? 4.069 7.944 4.768 1.00 90.00 90 GLY A CA 1
ATOM 717 C C . GLY A 1 90 ? 2.694 8.520 5.098 1.00 90.00 90 GLY A C 1
ATOM 718 O O . GLY A 1 90 ? 1.892 8.846 4.222 1.00 90.00 90 GLY A O 1
ATOM 719 N N . ILE A 1 91 ? 2.415 8.653 6.393 1.00 89.38 91 ILE A N 1
ATOM 720 C CA . ILE A 1 91 ? 1.088 9.035 6.901 1.00 89.38 91 ILE A CA 1
ATOM 721 C C . ILE A 1 91 ? 0.616 10.397 6.379 1.00 89.38 91 ILE A C 1
ATOM 723 O O . ILE A 1 91 ? -0.541 10.540 5.982 1.00 89.38 91 ILE A O 1
ATOM 727 N N . GLU A 1 92 ? 1.497 11.394 6.337 1.00 88.44 92 GLU A N 1
ATOM 728 C CA . GLU A 1 92 ? 1.134 12.740 5.882 1.00 88.44 92 GLU A CA 1
ATOM 729 C C . GLU A 1 92 ? 0.828 12.778 4.382 1.00 88.44 92 GLU A C 1
ATOM 731 O O . GLU A 1 92 ? -0.104 13.460 3.941 1.00 88.44 92 GLU A O 1
ATOM 736 N N . GLU A 1 93 ? 1.583 12.027 3.579 1.00 89.94 93 GLU A N 1
ATOM 737 C CA . GLU A 1 93 ? 1.300 11.866 2.157 1.00 89.94 93 GLU A CA 1
ATOM 738 C C . GLU A 1 93 ? -0.028 11.129 1.922 1.00 89.94 93 GLU A C 1
ATOM 740 O O . GLU A 1 93 ? -0.813 11.550 1.068 1.00 89.94 93 GLU A O 1
ATOM 745 N N . LEU A 1 94 ? -0.327 10.099 2.720 1.00 90.38 94 LEU A N 1
ATOM 746 C CA . LEU A 1 94 ? -1.599 9.372 2.668 1.00 90.38 94 LEU A CA 1
ATOM 747 C C . LEU A 1 94 ? -2.792 10.279 2.980 1.00 90.38 94 LEU A C 1
ATOM 749 O O . LEU A 1 94 ? -3.763 10.294 2.225 1.00 90.38 94 LEU A O 1
ATOM 753 N N . LYS A 1 95 ? -2.709 11.102 4.034 1.00 91.50 95 LYS A N 1
ATOM 754 C CA . LYS A 1 95 ? -3.772 12.061 4.391 1.00 91.50 95 LYS A CA 1
ATOM 755 C C . LYS A 1 95 ? -4.074 13.024 3.237 1.00 91.50 95 LYS A C 1
ATOM 757 O O . LYS A 1 95 ? -5.239 13.267 2.915 1.00 91.50 95 LYS A O 1
ATOM 762 N N . LYS A 1 96 ? -3.035 13.536 2.568 1.00 91.94 96 LYS A N 1
ATOM 763 C CA . LYS A 1 96 ? -3.179 14.420 1.396 1.00 91.94 96 LYS A CA 1
ATOM 764 C C . LYS A 1 96 ? -3.803 13.704 0.202 1.00 91.94 96 LYS A C 1
ATOM 766 O O . LYS A 1 96 ? -4.661 14.283 -0.465 1.00 91.94 96 LYS A O 1
ATOM 771 N N . LEU A 1 97 ? -3.388 12.466 -0.066 1.00 91.50 97 LEU A N 1
ATOM 772 C CA . LEU A 1 97 ? -3.952 11.652 -1.140 1.00 91.50 97 LEU A CA 1
ATOM 773 C C . LEU A 1 97 ? -5.445 11.408 -0.922 1.00 91.50 97 LEU A C 1
ATOM 775 O O . LEU A 1 97 ? -6.239 11.672 -1.826 1.00 91.50 97 LEU A O 1
ATOM 779 N N . ILE A 1 98 ? -5.813 10.932 0.270 1.00 92.81 98 ILE A N 1
ATOM 780 C CA . ILE A 1 98 ? -7.194 10.594 0.630 1.00 92.81 98 ILE A CA 1
ATOM 781 C C . ILE A 1 98 ? -8.087 11.828 0.478 1.00 92.81 98 ILE A C 1
ATOM 783 O O . ILE A 1 98 ? -9.186 11.730 -0.057 1.00 92.81 98 ILE A O 1
ATOM 787 N N . ALA A 1 99 ? -7.604 13.014 0.848 1.00 91.75 99 ALA A N 1
ATOM 788 C CA . ALA A 1 99 ? -8.347 14.261 0.671 1.00 91.75 99 ALA A CA 1
ATOM 789 C C . ALA A 1 99 ? -8.448 14.747 -0.793 1.00 91.75 99 ALA A C 1
ATOM 791 O O . ALA A 1 99 ? -9.192 15.689 -1.082 1.00 91.75 99 ALA A O 1
ATOM 792 N N . SER A 1 100 ? -7.699 14.161 -1.732 1.00 91.94 100 SER A N 1
ATOM 793 C CA . SER A 1 100 ? -7.652 14.640 -3.114 1.00 91.94 100 SER A CA 1
ATOM 794 C C . SER A 1 100 ? -8.913 14.266 -3.904 1.00 91.94 100 SER A C 1
ATOM 796 O O . SER A 1 100 ? -9.389 13.132 -3.879 1.00 91.94 100 SER A O 1
ATOM 798 N N . LYS A 1 101 ? -9.443 15.224 -4.679 1.00 91.50 101 LYS A N 1
ATOM 799 C CA . LYS A 1 101 ? -10.660 15.023 -5.489 1.00 91.50 101 LYS A CA 1
ATOM 800 C C . LYS A 1 101 ? -10.520 13.889 -6.508 1.00 91.50 101 LYS A C 1
ATOM 802 O O . LYS A 1 101 ? -11.487 13.175 -6.751 1.00 91.50 101 LYS A O 1
ATOM 807 N N . ASN A 1 102 ? -9.333 13.732 -7.097 1.00 89.50 102 ASN A N 1
ATOM 808 C CA . ASN A 1 102 ? -9.079 12.695 -8.098 1.00 89.50 102 ASN A CA 1
ATOM 809 C C . ASN A 1 102 ? -9.166 11.302 -7.476 1.00 89.50 102 ASN A C 1
ATOM 811 O O . ASN A 1 102 ? -9.886 10.454 -7.997 1.00 89.50 102 ASN A O 1
ATOM 815 N N . PHE A 1 103 ? -8.513 11.097 -6.330 1.00 90.50 103 PHE A N 1
ATOM 816 C CA . PHE A 1 103 ? -8.563 9.820 -5.629 1.00 90.50 103 PHE A CA 1
ATOM 817 C C . PHE A 1 103 ? -9.984 9.493 -5.152 1.00 90.50 103 PHE A C 1
ATOM 819 O O . PHE A 1 103 ? -10.467 8.386 -5.353 1.00 90.50 103 PHE A O 1
ATOM 826 N N . GLN A 1 104 ? -10.710 10.487 -4.633 1.00 91.75 104 GLN A N 1
ATOM 827 C CA . GLN A 1 104 ? -12.110 10.332 -4.224 1.00 91.75 104 GLN A CA 1
ATOM 828 C C . GLN A 1 104 ? -13.046 9.965 -5.386 1.00 91.75 104 GLN A C 1
ATOM 830 O O . GLN A 1 104 ? -13.911 9.100 -5.248 1.00 91.75 104 GLN A O 1
ATOM 835 N N . LYS A 1 105 ? -12.872 10.593 -6.558 1.00 91.69 105 LYS A N 1
ATOM 836 C CA . LYS A 1 105 ? -13.622 10.228 -7.771 1.00 91.69 105 LYS A CA 1
ATOM 837 C C . LYS A 1 105 ? -13.343 8.779 -8.167 1.00 91.69 105 LYS A C 1
ATOM 839 O O . LYS A 1 105 ? -14.253 8.062 -8.571 1.00 91.69 105 LYS A O 1
ATOM 844 N N . TRP A 1 106 ? -12.090 8.369 -8.050 1.00 89.56 106 TRP A N 1
ATOM 845 C CA . TRP A 1 106 ? -1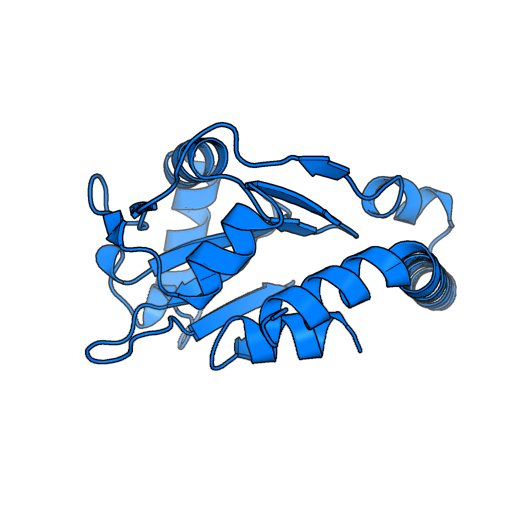1.658 7.040 -8.425 1.00 89.56 106 TRP A CA 1
ATOM 846 C C . TRP A 1 106 ? -12.197 5.962 -7.464 1.00 89.56 106 TRP A C 1
ATOM 848 O O . TRP A 1 106 ? -12.794 4.990 -7.921 1.00 89.56 106 TRP A O 1
ATOM 858 N N . LEU A 1 107 ? -12.127 6.186 -6.145 1.00 92.00 107 LEU A N 1
ATOM 859 C CA . LEU A 1 107 ? -12.728 5.301 -5.134 1.00 92.00 107 LEU A CA 1
ATOM 860 C C . LEU A 1 107 ? -14.230 5.103 -5.357 1.00 92.00 107 LEU A C 1
ATOM 862 O O . LEU A 1 107 ? -14.736 3.987 -5.255 1.00 92.00 107 LEU A O 1
ATOM 866 N N . ARG A 1 108 ? -14.943 6.181 -5.707 1.00 93.88 108 ARG A N 1
ATOM 867 C CA . ARG A 1 108 ? -16.358 6.102 -6.082 1.00 93.88 108 ARG A CA 1
ATOM 868 C C . ARG A 1 108 ? -16.562 5.217 -7.308 1.00 93.88 108 ARG A C 1
ATOM 870 O O . ARG A 1 108 ? -17.412 4.335 -7.283 1.00 93.88 108 ARG A O 1
ATOM 877 N N . SER A 1 109 ? -15.751 5.420 -8.346 1.00 92.38 109 SER A N 1
ATOM 878 C CA . SER A 1 109 ? -15.818 4.623 -9.572 1.00 92.38 109 SER A CA 1
ATOM 879 C C . SER A 1 109 ? -15.619 3.135 -9.299 1.00 92.38 109 SER A C 1
ATOM 881 O O . SER A 1 109 ? -16.341 2.326 -9.869 1.00 92.38 109 SER A O 1
ATOM 883 N N . MET A 1 110 ? -14.679 2.764 -8.431 1.00 92.19 110 MET A N 1
ATOM 884 C CA . MET A 1 110 ? -14.514 1.374 -8.010 1.00 92.19 110 MET A CA 1
ATOM 885 C C . MET A 1 110 ? -15.732 0.818 -7.299 1.00 92.19 110 MET A C 1
ATOM 887 O O . MET A 1 110 ? -16.218 -0.251 -7.652 1.00 92.19 110 MET A O 1
ATOM 891 N N . ARG A 1 111 ? -16.207 1.550 -6.289 1.00 94.62 111 ARG A N 1
ATOM 892 C CA . ARG A 1 111 ? -17.331 1.133 -5.457 1.00 94.62 111 ARG A CA 1
ATOM 893 C C . ARG A 1 111 ? -18.571 0.857 -6.311 1.00 94.62 111 ARG A C 1
ATOM 895 O O . ARG A 1 111 ? -19.284 -0.104 -6.042 1.00 94.62 111 ARG A O 1
ATOM 902 N N . GLU A 1 112 ? -18.789 1.678 -7.339 1.00 95.81 112 GLU A N 1
ATOM 903 C CA . GLU A 1 112 ? -19.936 1.601 -8.250 1.00 95.81 112 GLU A CA 1
ATOM 904 C C . GLU A 1 112 ? -19.758 0.592 -9.396 1.00 95.81 112 GLU A C 1
ATOM 906 O O . GLU A 1 112 ? -20.744 -0.012 -9.809 1.00 95.81 112 GLU A O 1
ATOM 911 N N . ASN A 1 113 ? -18.540 0.414 -9.928 1.00 93.56 113 ASN A N 1
ATOM 912 C CA . ASN A 1 113 ? -18.337 -0.280 -11.211 1.00 93.56 113 ASN A CA 1
ATOM 913 C C . ASN A 1 113 ? -17.429 -1.516 -11.148 1.00 93.56 113 ASN A C 1
ATOM 915 O O . ASN A 1 113 ? -17.332 -2.232 -12.141 1.00 93.56 113 ASN A O 1
ATOM 919 N N . TRP A 1 114 ? -16.753 -1.777 -10.027 1.00 93.12 114 TRP A N 1
ATOM 920 C CA . TRP A 1 114 ? -15.906 -2.958 -9.855 1.00 93.12 114 TRP A CA 1
ATOM 921 C C . TRP A 1 114 ? -16.458 -3.833 -8.732 1.00 93.12 114 TRP A C 1
ATOM 923 O O . TRP A 1 114 ? -16.066 -3.718 -7.566 1.00 93.12 114 TRP A O 1
ATOM 933 N N . GLU A 1 115 ? -17.381 -4.717 -9.104 1.00 95.06 115 GLU A N 1
ATOM 934 C CA . GLU A 1 115 ? -17.967 -5.702 -8.198 1.00 95.06 115 GLU A CA 1
ATOM 935 C C . GLU A 1 115 ? -16.880 -6.580 -7.567 1.00 95.06 115 GLU A C 1
ATOM 937 O O . GLU A 1 115 ? -15.968 -7.057 -8.244 1.00 95.06 115 GLU A O 1
ATOM 942 N N . GLY A 1 116 ? -16.957 -6.760 -6.249 1.00 94.81 116 GLY A N 1
ATOM 943 C CA . GLY A 1 116 ? -15.994 -7.565 -5.503 1.00 94.81 116 GLY A CA 1
ATOM 944 C C . GLY A 1 116 ? -14.674 -6.865 -5.171 1.00 94.81 116 GLY A C 1
ATOM 945 O O . GLY A 1 116 ? -13.863 -7.471 -4.472 1.00 94.81 116 GLY A O 1
ATOM 946 N N . SER A 1 117 ? -14.467 -5.613 -5.600 1.00 95.75 117 SER A N 1
ATOM 947 C CA . SER A 1 117 ? -13.335 -4.794 -5.143 1.00 95.75 117 SER A CA 1
ATOM 948 C C . SER A 1 117 ? -13.466 -4.414 -3.665 1.00 95.75 117 SER A C 1
ATOM 950 O O . SER A 1 117 ? -14.568 -4.352 -3.117 1.00 95.75 117 SER A O 1
ATOM 952 N N . ALA A 1 118 ? -12.356 -4.093 -2.996 1.00 97.06 118 ALA A N 1
ATOM 953 C CA . ALA A 1 118 ? -12.392 -3.708 -1.584 1.00 97.06 118 ALA A CA 1
ATOM 954 C C . ALA A 1 118 ? -13.292 -2.481 -1.325 1.00 97.06 118 ALA A C 1
ATOM 956 O O . ALA A 1 118 ? -14.115 -2.553 -0.412 1.00 97.06 118 ALA A O 1
ATOM 957 N N . PRO A 1 119 ? -13.253 -1.393 -2.127 1.00 96.69 119 PRO A N 1
ATOM 958 C CA . PRO A 1 119 ? -14.213 -0.304 -1.966 1.00 96.69 119 PRO A CA 1
ATOM 959 C C . PRO A 1 119 ? -15.653 -0.702 -2.284 1.00 96.69 119 PRO A C 1
ATOM 961 O O . PRO A 1 119 ? -16.559 -0.036 -1.815 1.00 96.69 119 PRO A O 1
ATOM 964 N N . ASN A 1 120 ? -15.911 -1.750 -3.065 1.00 97.06 120 ASN A N 1
ATOM 965 C CA . ASN A 1 120 ? -17.272 -2.252 -3.256 1.00 97.06 120 ASN A CA 1
ATOM 966 C C . ASN A 1 120 ? -17.770 -3.036 -2.026 1.00 97.06 120 ASN A C 1
ATOM 968 O O . ASN A 1 120 ? -18.922 -2.876 -1.629 1.00 97.06 120 ASN A O 1
ATOM 972 N N . LEU A 1 121 ? -16.896 -3.824 -1.394 1.00 97.56 121 LEU A N 1
ATOM 973 C CA . LEU A 1 121 ? -17.253 -4.749 -0.314 1.00 97.56 121 LEU A CA 1
ATOM 974 C C . LEU A 1 121 ? -17.216 -4.139 1.094 1.00 97.56 121 LEU A C 1
ATOM 976 O O . LEU A 1 121 ? -17.990 -4.556 1.954 1.00 97.56 121 LEU A O 1
ATOM 980 N N . TYR A 1 122 ? -16.332 -3.172 1.342 1.00 97.88 122 TYR A N 1
ATOM 981 C CA . TYR A 1 122 ? -16.045 -2.673 2.688 1.00 97.88 122 TYR A CA 1
ATOM 982 C C . TYR A 1 122 ? -16.392 -1.191 2.864 1.00 97.88 122 TYR A C 1
ATOM 984 O O . TYR A 1 122 ? -16.424 -0.388 1.917 1.00 97.88 122 TYR A O 1
ATOM 992 N N . GLN A 1 123 ? -16.665 -0.822 4.115 1.00 97.06 123 GLN A N 1
ATOM 993 C CA . GLN A 1 123 ? -16.877 0.568 4.506 1.00 97.06 123 GLN A CA 1
ATOM 994 C C . GLN A 1 123 ? -15.547 1.330 4.545 1.00 97.06 123 GLN A C 1
ATOM 996 O O . GLN A 1 123 ? -14.473 0.751 4.699 1.00 97.06 123 GLN A O 1
ATOM 1001 N N . ASP A 1 124 ? -15.610 2.651 4.391 1.00 97.38 124 ASP A N 1
ATOM 1002 C CA . ASP A 1 124 ? -14.413 3.496 4.305 1.00 97.38 124 ASP A CA 1
ATOM 1003 C C . ASP A 1 124 ? -13.557 3.471 5.592 1.00 97.38 124 ASP A C 1
ATOM 1005 O O . ASP A 1 124 ? -12.350 3.698 5.535 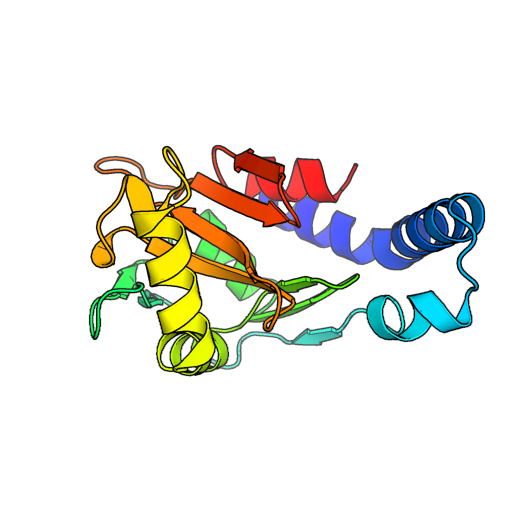1.00 97.38 124 ASP A O 1
ATOM 1009 N N . ASP A 1 125 ? -14.147 3.164 6.749 1.00 97.44 125 ASP A N 1
ATOM 1010 C CA . ASP A 1 125 ? -13.447 3.008 8.033 1.00 97.44 125 ASP A CA 1
ATOM 1011 C C . ASP A 1 125 ? -12.726 1.656 8.180 1.00 97.44 125 ASP A C 1
ATOM 1013 O O . ASP A 1 125 ? -11.945 1.455 9.114 1.00 97.44 125 ASP A O 1
ATOM 1017 N N . GLN A 1 126 ? -12.948 0.736 7.241 1.00 98.00 126 GLN A N 1
ATOM 1018 C CA . GLN A 1 126 ? -12.257 -0.548 7.130 1.00 98.00 126 GLN A CA 1
ATOM 1019 C C . GLN A 1 126 ? -11.161 -0.535 6.066 1.00 98.00 126 GLN A C 1
ATOM 1021 O O . GLN A 1 126 ? -10.524 -1.560 5.835 1.00 98.00 126 GLN A O 1
ATOM 1026 N N . LEU A 1 127 ? -10.913 0.603 5.419 1.00 98.12 127 LEU A N 1
ATOM 1027 C CA . LEU A 1 127 ? -9.977 0.700 4.306 1.00 98.12 127 LEU A CA 1
ATOM 1028 C C . LEU A 1 127 ? -8.927 1.769 4.584 1.00 98.12 127 LEU A C 1
ATOM 1030 O O . LEU A 1 127 ? -9.263 2.895 4.933 1.00 98.12 127 LEU A O 1
ATOM 1034 N N . SER A 1 128 ? -7.655 1.443 4.376 1.00 97.38 128 SER A N 1
ATOM 1035 C CA . SER A 1 128 ? -6.547 2.408 4.387 1.00 97.38 128 SER A CA 1
ATOM 1036 C C . SER A 1 128 ? -5.755 2.291 3.091 1.00 97.38 128 SER A C 1
ATOM 1038 O O . SER A 1 128 ? -5.633 1.207 2.537 1.00 97.38 128 SER A O 1
ATOM 1040 N N . VAL A 1 129 ? -5.184 3.386 2.592 1.00 96.00 129 VAL A N 1
ATOM 1041 C CA . VAL A 1 129 ? -4.285 3.314 1.427 1.00 96.00 129 VAL A CA 1
ATOM 1042 C C . VAL A 1 129 ? -2.891 2.900 1.884 1.00 96.00 129 VAL A C 1
ATOM 1044 O O . VAL A 1 129 ? -2.382 3.461 2.846 1.00 96.00 129 VAL A O 1
ATOM 1047 N N . PHE A 1 130 ? -2.264 1.946 1.199 1.00 95.25 130 PHE A N 1
ATOM 1048 C CA . PHE A 1 130 ? -0.931 1.446 1.544 1.00 95.25 130 PHE A CA 1
ATOM 1049 C C . PHE A 1 130 ? 0.167 1.982 0.624 1.00 95.25 130 PHE A C 1
ATOM 1051 O O . PHE A 1 130 ? 1.179 2.515 1.087 1.00 95.25 130 PHE A O 1
ATOM 1058 N N . SER A 1 131 ? -0.036 1.855 -0.684 1.00 94.38 131 SER A N 1
ATOM 1059 C CA . SER A 1 131 ? 0.932 2.258 -1.702 1.00 94.38 131 SER A CA 1
ATOM 1060 C C . SER A 1 131 ? 0.236 2.787 -2.947 1.00 94.38 131 SER A C 1
ATOM 1062 O O . SER A 1 131 ? -0.944 2.519 -3.162 1.00 94.38 131 SER A O 1
ATOM 1064 N N . ILE A 1 132 ? 0.957 3.559 -3.758 1.00 92.38 132 ILE A N 1
ATOM 1065 C CA . ILE A 1 132 ? 0.492 4.076 -5.048 1.00 92.38 132 ILE A CA 1
ATOM 1066 C C . ILE A 1 132 ? 1.526 3.750 -6.109 1.00 92.38 132 ILE A C 1
ATOM 1068 O O . ILE A 1 132 ? 2.695 4.067 -5.938 1.00 92.38 132 ILE A O 1
ATOM 1072 N N . ILE A 1 133 ? 1.081 3.220 -7.236 1.00 87.62 133 ILE A N 1
ATOM 1073 C CA . ILE A 1 133 ? 1.907 3.039 -8.429 1.00 87.62 133 ILE A CA 1
ATOM 1074 C C . ILE A 1 133 ? 1.622 4.168 -9.424 1.00 87.62 133 ILE A C 1
ATOM 1076 O O . ILE A 1 133 ? 2.526 4.806 -9.953 1.00 87.62 133 ILE A O 1
ATOM 1080 N N . ASP A 1 134 ? 0.341 4.493 -9.615 1.00 82.88 134 ASP A N 1
ATOM 1081 C CA . ASP A 1 134 ? -0.086 5.610 -10.451 1.00 82.88 134 ASP A CA 1
ATOM 1082 C C . ASP A 1 134 ? -1.301 6.319 -9.844 1.00 82.88 134 ASP A C 1
ATOM 1084 O O . ASP A 1 134 ? -2.423 5.804 -9.822 1.00 82.88 134 ASP A O 1
ATOM 1088 N N . LYS A 1 135 ? -1.067 7.554 -9.390 1.00 70.94 135 LYS A N 1
ATOM 1089 C CA . LYS A 1 135 ? -2.078 8.430 -8.781 1.00 70.94 135 LYS A CA 1
ATOM 1090 C C . LYS A 1 135 ? -3.195 8.858 -9.741 1.00 70.94 135 LYS A C 1
ATOM 1092 O O . LYS A 1 135 ? -4.222 9.350 -9.280 1.00 70.94 135 LYS A O 1
ATOM 1097 N N . ASN A 1 136 ? -2.975 8.750 -11.050 1.00 71.81 136 ASN A N 1
ATOM 1098 C CA . ASN A 1 136 ? -3.917 9.179 -12.081 1.00 71.81 136 ASN A CA 1
ATOM 1099 C C . ASN A 1 136 ? -4.724 8.005 -12.641 1.00 71.81 136 ASN A C 1
ATOM 1101 O O . ASN A 1 136 ? -5.888 8.192 -12.986 1.00 71.81 136 ASN A O 1
ATOM 1105 N N . ASN A 1 137 ? -4.119 6.818 -12.707 1.00 73.62 137 ASN A N 1
ATOM 1106 C CA . ASN A 1 137 ? -4.717 5.648 -13.353 1.00 73.62 137 ASN A CA 1
ATOM 1107 C C . ASN A 1 137 ? -5.323 4.633 -12.379 1.00 73.62 137 ASN A C 1
ATOM 1109 O O . ASN A 1 137 ? -5.841 3.611 -12.817 1.00 73.62 137 ASN A O 1
ATOM 1113 N N . GLY A 1 138 ? -5.308 4.913 -11.073 1.00 75.88 138 GLY A N 1
ATOM 1114 C CA . GLY A 1 138 ? -5.937 4.016 -10.108 1.00 75.88 138 GLY A CA 1
ATOM 1115 C C . GLY A 1 138 ? -5.135 2.761 -9.827 1.00 75.88 138 GLY A C 1
ATOM 1116 O O . GLY A 1 138 ? -5.714 1.722 -9.534 1.00 75.88 138 GLY A O 1
ATOM 1117 N N . ASN A 1 139 ? -3.809 2.859 -9.901 1.00 89.88 139 ASN A N 1
ATOM 1118 C CA . ASN A 1 139 ? -2.928 1.764 -9.526 1.00 89.88 139 ASN A CA 1
ATOM 1119 C C . ASN A 1 139 ? -2.393 2.026 -8.118 1.00 89.88 139 ASN A C 1
ATOM 1121 O O . ASN A 1 139 ? -1.606 2.955 -7.917 1.00 89.88 139 ASN A O 1
ATOM 1125 N N . TYR A 1 140 ? -2.858 1.266 -7.136 1.00 92.69 140 TYR A N 1
ATOM 1126 C CA . TYR A 1 140 ? -2.595 1.474 -5.709 1.00 92.69 140 TYR A CA 1
ATOM 1127 C C . TYR A 1 140 ? -2.961 0.195 -4.949 1.00 92.69 140 TYR A C 1
ATOM 1129 O O . TYR A 1 140 ? -3.654 -0.685 -5.466 1.00 92.69 140 TYR A O 1
ATOM 1137 N N . SER A 1 141 ? -2.501 0.108 -3.710 1.00 95.81 141 SER A N 1
ATOM 1138 C CA . SER A 1 141 ? -2.834 -0.984 -2.800 1.00 95.81 141 SER A CA 1
ATOM 1139 C C . SER A 1 141 ? -3.612 -0.446 -1.607 1.00 95.81 141 SER A C 1
ATOM 1141 O O . SER A 1 141 ? -3.282 0.612 -1.063 1.00 95.81 141 SER A O 1
ATOM 1143 N N . LEU A 1 142 ? -4.643 -1.177 -1.192 1.00 97.12 142 LEU A N 1
ATOM 1144 C CA . LEU A 1 142 ? -5.407 -0.929 0.026 1.00 97.12 142 LEU A CA 1
ATOM 1145 C C . LEU A 1 142 ? -5.041 -1.945 1.099 1.00 97.12 142 LEU A C 1
ATOM 1147 O O . LEU A 1 142 ? -4.785 -3.107 0.802 1.00 97.12 142 LEU A O 1
ATOM 1151 N N . LEU A 1 143 ? -5.082 -1.495 2.345 1.00 98.25 143 LEU A N 1
ATOM 1152 C CA . LEU A 1 143 ? -5.221 -2.354 3.508 1.00 98.25 143 LEU A CA 1
ATOM 1153 C C . LEU A 1 143 ? -6.705 -2.537 3.799 1.00 98.25 143 LEU A C 1
ATOM 1155 O O . LEU A 1 143 ? -7.445 -1.547 3.837 1.00 98.25 143 LEU A O 1
ATOM 1159 N N . VAL A 1 144 ? -7.114 -3.779 4.028 1.00 98.50 144 VAL A N 1
ATOM 1160 C CA . VAL A 1 144 ? -8.482 -4.140 4.399 1.00 98.50 144 VAL A CA 1
ATOM 1161 C C . VAL A 1 144 ? -8.485 -4.637 5.839 1.00 98.50 144 VAL A C 1
ATOM 1163 O O . VAL A 1 144 ? -7.910 -5.677 6.159 1.00 98.50 144 VAL A O 1
ATOM 1166 N N . TRP A 1 145 ? -9.125 -3.871 6.717 1.00 98.00 145 TRP A N 1
ATOM 1167 C CA . TRP A 1 145 ? -9.224 -4.152 8.145 1.00 98.00 145 TRP A CA 1
ATOM 1168 C C . TRP A 1 145 ? -10.415 -5.076 8.418 1.00 98.00 145 TRP A C 1
ATOM 1170 O O . TRP A 1 145 ? -11.558 -4.621 8.550 1.00 98.00 145 TRP A O 1
ATOM 1180 N N . ILE A 1 146 ? -10.135 -6.376 8.497 1.00 95.94 146 ILE A N 1
ATOM 1181 C CA . ILE A 1 146 ? -11.123 -7.411 8.813 1.00 95.94 146 ILE A CA 1
ATOM 1182 C C . ILE A 1 146 ? -11.379 -7.441 10.323 1.00 95.94 146 ILE A C 1
ATOM 1184 O O . ILE A 1 146 ? -10.463 -7.321 11.135 1.00 95.94 146 ILE A O 1
ATOM 1188 N N . GLU A 1 147 ? -12.646 -7.566 10.712 1.00 91.62 147 GLU A N 1
ATOM 1189 C CA . GLU A 1 147 ? -13.027 -7.647 12.121 1.00 91.62 147 GLU A CA 1
ATOM 1190 C C . GLU A 1 147 ? -12.427 -8.901 12.776 1.00 91.62 147 GLU A C 1
ATOM 1192 O O . GLU A 1 147 ? -12.457 -9.984 12.198 1.00 91.62 147 GLU A O 1
ATOM 1197 N N . ASN A 1 148 ? -11.909 -8.754 13.998 1.00 90.81 148 ASN A N 1
ATOM 1198 C CA . ASN A 1 148 ? -11.225 -9.798 14.778 1.00 90.81 148 ASN A CA 1
ATOM 1199 C C . ASN A 1 148 ? -9.873 -10.284 14.225 1.00 90.81 148 ASN A C 1
ATOM 1201 O O . ASN A 1 148 ? -9.245 -11.132 14.858 1.00 90.81 148 ASN A O 1
ATOM 1205 N N . GLU A 1 149 ? -9.381 -9.721 13.121 1.00 95.56 149 GLU A N 1
ATOM 1206 C CA . GLU A 1 149 ? -8.027 -9.979 12.630 1.00 95.56 149 GLU A CA 1
ATOM 1207 C C . GLU A 1 149 ? -7.043 -8.928 13.154 1.00 95.56 149 GLU A C 1
ATOM 1209 O O . GLU A 1 149 ? -7.358 -7.744 13.282 1.00 95.56 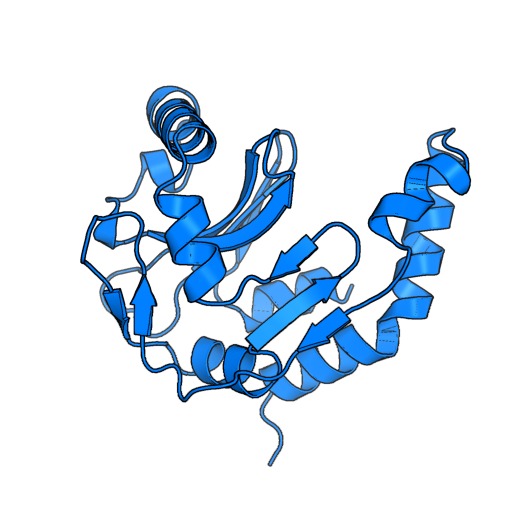149 GLU A O 1
ATOM 1214 N N . THR A 1 150 ? -5.825 -9.368 13.477 1.00 95.44 150 THR A N 1
ATOM 1215 C CA . THR A 1 150 ? -4.761 -8.462 13.949 1.00 95.44 150 THR A CA 1
ATOM 1216 C C . THR A 1 150 ? -4.078 -7.737 12.792 1.00 95.44 150 THR A C 1
ATOM 1218 O O . THR A 1 150 ? -3.734 -6.563 12.911 1.00 95.44 150 THR A O 1
ATOM 1221 N N . GLU A 1 151 ? -3.868 -8.439 11.680 1.00 97.69 151 GLU A N 1
ATOM 1222 C CA . GLU A 1 151 ? -3.201 -7.915 10.493 1.00 97.69 151 GLU A CA 1
ATOM 1223 C C . GLU A 1 151 ? -4.230 -7.619 9.402 1.00 97.69 151 GLU A C 1
ATOM 1225 O O . GLU A 1 151 ? -5.092 -8.464 9.154 1.00 97.69 151 GLU A O 1
ATOM 1230 N N . PRO A 1 152 ? -4.155 -6.462 8.722 1.00 98.12 152 PRO A N 1
ATOM 1231 C CA . PRO A 1 152 ? -5.000 -6.225 7.568 1.00 98.12 152 PRO A CA 1
ATOM 1232 C C . PRO A 1 152 ? -4.521 -7.041 6.366 1.00 98.12 152 PRO A C 1
ATOM 1234 O O . PRO A 1 152 ? -3.320 -7.253 6.163 1.00 98.12 152 PRO A O 1
ATOM 1237 N N . GLU A 1 153 ? -5.464 -7.411 5.508 1.00 98.62 153 GLU A N 1
ATOM 1238 C CA . GLU A 1 153 ? -5.140 -7.920 4.179 1.00 98.62 153 GLU A CA 1
ATOM 1239 C C . GLU A 1 153 ? -4.614 -6.788 3.289 1.00 98.62 153 GLU A C 1
ATOM 1241 O O . GLU A 1 153 ? -4.964 -5.621 3.481 1.00 98.62 153 GLU A O 1
ATOM 1246 N N . VAL A 1 154 ? -3.816 -7.122 2.273 1.00 98.31 154 VAL A N 1
ATOM 1247 C CA . VAL A 1 154 ? -3.374 -6.172 1.241 1.00 98.31 154 VAL A CA 1
ATOM 1248 C C . VAL A 1 154 ? -4.074 -6.506 -0.067 1.00 98.31 154 VAL A C 1
ATOM 1250 O O . VAL A 1 154 ? -3.969 -7.625 -0.562 1.00 98.31 154 VAL A O 1
ATOM 1253 N N . TRP A 1 155 ? -4.804 -5.548 -0.628 1.00 97.75 155 TRP A N 1
ATOM 1254 C CA . TRP A 1 155 ? -5.502 -5.687 -1.905 1.00 97.75 155 TRP A CA 1
ATOM 1255 C C . TRP A 1 155 ? -4.889 -4.709 -2.900 1.00 97.75 155 TRP A C 1
ATOM 1257 O O . TRP A 1 155 ? -5.023 -3.493 -2.744 1.00 97.75 155 TRP A O 1
ATOM 1267 N N . ARG A 1 156 ? -4.183 -5.237 -3.898 1.00 95.44 156 ARG A N 1
ATOM 1268 C CA . ARG A 1 156 ? -3.459 -4.466 -4.911 1.00 95.44 156 ARG A CA 1
ATOM 1269 C C . ARG A 1 156 ? -4.251 -4.402 -6.205 1.00 95.44 156 ARG A C 1
ATOM 1271 O O . ARG A 1 156 ? -4.715 -5.429 -6.698 1.00 95.44 156 ARG A O 1
ATOM 1278 N N . TYR A 1 157 ? -4.311 -3.206 -6.780 1.00 93.31 157 TYR A N 1
ATOM 1279 C CA . TYR A 1 157 ? -4.941 -2.934 -8.065 1.00 93.31 157 TYR A CA 1
ATOM 1280 C C . TYR A 1 157 ? -3.902 -2.380 -9.028 1.00 93.31 157 TYR A C 1
ATOM 1282 O O . TYR A 1 157 ? -3.231 -1.386 -8.736 1.00 93.31 157 TYR A O 1
ATOM 1290 N N . PHE A 1 158 ? -3.751 -3.041 -10.173 1.00 90.31 158 PHE A N 1
ATOM 1291 C CA . PHE A 1 158 ? -2.860 -2.596 -11.238 1.00 90.31 158 PHE A CA 1
ATOM 1292 C C . PHE A 1 158 ? -3.475 -2.906 -12.602 1.00 90.31 158 PHE A C 1
ATOM 1294 O O . PHE A 1 158 ? -3.689 -4.068 -12.959 1.00 90.31 158 PHE A O 1
ATOM 1301 N N . GLY A 1 159 ? -3.791 -1.858 -13.362 1.00 85.69 159 GLY A N 1
ATOM 1302 C CA . GLY A 1 159 ? -4.574 -1.976 -14.586 1.00 85.69 159 GLY A CA 1
ATOM 1303 C C . GLY A 1 159 ? -5.949 -2.576 -14.288 1.00 85.69 159 GLY A C 1
ATOM 1304 O O . GLY A 1 159 ? -6.714 -2.027 -13.503 1.00 85.69 159 GLY A O 1
ATOM 1305 N N . GLN A 1 160 ? -6.253 -3.717 -14.908 1.00 84.44 160 GLN A N 1
ATOM 1306 C CA . GLN A 1 160 ? -7.499 -4.469 -14.686 1.00 84.44 160 GLN A CA 1
ATOM 1307 C C . GLN A 1 160 ? -7.314 -5.681 -13.758 1.00 84.44 160 GLN A C 1
ATOM 1309 O O . GLN A 1 160 ? -8.207 -6.516 -13.643 1.00 84.44 160 GLN A O 1
ATOM 1314 N N . SER A 1 161 ? -6.143 -5.815 -13.130 1.00 89.31 161 SER A N 1
ATOM 1315 C CA . SER A 1 161 ? -5.827 -6.946 -12.257 1.00 89.31 161 SER A CA 1
ATOM 1316 C C . SER A 1 161 ? -6.016 -6.585 -10.787 1.00 89.31 161 SER A C 1
ATOM 1318 O O . SER A 1 161 ? -5.644 -5.493 -10.353 1.00 89.31 161 SER A O 1
ATOM 1320 N N . GLU A 1 162 ? -6.544 -7.542 -10.028 1.00 93.81 162 GLU A N 1
ATOM 1321 C CA . GLU A 1 162 ? -6.660 -7.508 -8.571 1.00 93.81 162 GLU A CA 1
ATOM 1322 C C . GLU A 1 162 ? -5.834 -8.652 -7.975 1.00 93.81 162 GLU A C 1
ATOM 1324 O O . GLU A 1 162 ? -5.874 -9.785 -8.460 1.00 93.81 162 GLU A O 1
ATOM 1329 N N . GLN A 1 163 ? -5.087 -8.360 -6.914 1.00 96.12 163 GLN A N 1
ATOM 1330 C CA . GLN A 1 163 ? -4.326 -9.353 -6.159 1.00 96.12 163 GLN A CA 1
ATOM 1331 C C . GLN A 1 163 ? -4.591 -9.163 -4.668 1.00 96.12 163 GLN A C 1
ATOM 1333 O O . GLN A 1 163 ? -4.539 -8.039 -4.170 1.00 96.12 163 GLN A O 1
ATOM 1338 N N . LYS A 1 164 ? -4.867 -10.260 -3.958 1.00 97.56 164 LYS A N 1
ATOM 1339 C CA . LYS A 1 164 ? -5.188 -10.261 -2.525 1.00 97.56 164 LYS A CA 1
ATOM 1340 C C . LYS A 1 164 ? -4.127 -11.029 -1.764 1.00 97.56 164 LYS A C 1
ATOM 1342 O O . LYS A 1 164 ? -3.756 -12.137 -2.152 1.00 97.56 164 LYS A O 1
ATOM 1347 N N . PHE A 1 165 ? -3.673 -10.446 -0.671 1.00 98.12 165 PHE A N 1
ATOM 1348 C CA . PHE A 1 165 ? -2.634 -10.995 0.183 1.00 98.12 165 PHE A CA 1
ATOM 1349 C C . PHE A 1 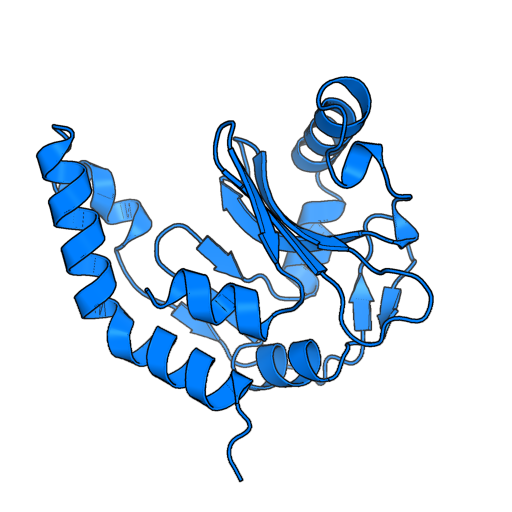165 ? -3.135 -10.989 1.616 1.00 98.12 165 PHE A C 1
ATOM 1351 O O . PHE A 1 165 ? -3.707 -10.000 2.071 1.00 98.12 165 PHE A O 1
ATOM 1358 N N . LYS A 1 166 ? -2.891 -12.085 2.335 1.00 97.44 166 LYS A N 1
ATOM 1359 C CA . LYS A 1 166 ? -3.376 -12.262 3.707 1.00 97.44 166 LYS A CA 1
ATOM 1360 C C . LYS A 1 166 ? -2.849 -11.179 4.651 1.00 97.44 166 LYS A C 1
ATOM 1362 O O . LYS A 1 166 ? -3.529 -10.801 5.591 1.00 97.44 166 LYS A O 1
ATOM 1367 N N . ASN A 1 167 ? -1.615 -10.735 4.429 1.00 97.69 167 ASN A N 1
ATOM 1368 C CA . ASN A 1 167 ? -0.936 -9.724 5.234 1.00 97.69 167 ASN A CA 1
ATOM 1369 C C . ASN A 1 167 ? 0.304 -9.178 4.503 1.00 97.69 167 ASN A C 1
ATOM 1371 O O . ASN A 1 167 ? 0.646 -9.623 3.400 1.00 97.69 167 ASN A O 1
ATOM 1375 N N . LEU A 1 168 ? 1.014 -8.248 5.150 1.00 96.88 168 LEU A N 1
ATOM 1376 C CA . LEU A 1 168 ? 2.229 -7.635 4.607 1.00 96.88 168 LEU A CA 1
ATOM 1377 C C . LEU A 1 168 ? 3.341 -8.644 4.284 1.00 96.88 168 LEU A C 1
ATOM 1379 O O . LEU A 1 168 ? 4.035 -8.450 3.291 1.00 96.88 168 LEU A O 1
ATOM 1383 N N . THR A 1 169 ? 3.508 -9.717 5.062 1.00 97.25 169 THR A N 1
ATOM 1384 C CA . THR A 1 169 ? 4.524 -10.747 4.782 1.00 97.25 169 THR A CA 1
ATOM 1385 C C . THR A 1 169 ? 4.279 -11.370 3.411 1.00 97.25 169 THR A C 1
ATOM 1387 O O . THR A 1 169 ? 5.132 -11.272 2.532 1.00 97.25 169 THR A O 1
ATOM 1390 N N . THR A 1 170 ? 3.069 -11.889 3.175 1.00 97.25 170 THR A N 1
ATOM 1391 C CA . THR A 1 170 ? 2.710 -12.507 1.883 1.00 97.25 170 THR A CA 1
ATOM 1392 C C . THR A 1 170 ? 2.761 -11.523 0.709 1.00 97.25 170 THR A C 1
ATOM 1394 O O . THR A 1 170 ? 3.046 -11.915 -0.423 1.00 97.25 170 THR A O 1
ATOM 1397 N N . TYR A 1 171 ? 2.524 -10.234 0.973 1.00 96.81 171 TYR A N 1
ATOM 1398 C CA . TYR A 1 171 ? 2.655 -9.173 -0.021 1.00 96.81 171 TYR A CA 1
ATOM 1399 C C . TYR A 1 171 ? 4.116 -8.945 -0.436 1.00 96.81 171 TYR A C 1
ATOM 1401 O O . TYR A 1 171 ? 4.433 -8.951 -1.626 1.00 96.81 171 TYR A O 1
ATOM 1409 N N . PHE A 1 172 ? 5.023 -8.787 0.533 1.00 95.44 172 PHE A N 1
ATOM 1410 C CA . PHE A 1 172 ? 6.444 -8.565 0.252 1.00 95.44 172 PHE A CA 1
ATOM 1411 C C . PHE A 1 172 ? 7.155 -9.815 -0.272 1.00 95.44 172 PHE A C 1
ATOM 1413 O O . PHE A 1 172 ? 8.073 -9.687 -1.080 1.00 95.44 172 PHE A O 1
ATOM 1420 N N . GLU A 1 173 ? 6.715 -11.015 0.112 1.00 95.12 173 GLU A N 1
ATOM 1421 C CA . GLU A 1 173 ? 7.151 -12.261 -0.527 1.00 95.12 173 GLU A CA 1
ATOM 1422 C C . GLU A 1 173 ? 6.820 -12.276 -2.017 1.00 95.12 173 GLU A C 1
ATOM 1424 O O . GLU A 1 173 ? 7.655 -12.681 -2.817 1.00 95.12 173 GLU A O 1
ATOM 1429 N N . TRP A 1 174 ? 5.616 -11.839 -2.400 1.00 93.88 174 TRP A N 1
ATOM 1430 C CA . TRP A 1 174 ? 5.224 -11.753 -3.805 1.00 93.88 174 TRP A CA 1
ATOM 1431 C C . TRP A 1 174 ? 6.009 -10.679 -4.563 1.00 93.88 174 TRP A C 1
ATOM 1433 O O . TRP A 1 174 ? 6.477 -10.960 -5.660 1.00 93.88 174 TRP A O 1
ATOM 1443 N N . LEU A 1 175 ? 6.217 -9.498 -3.968 1.00 90.19 175 LEU A N 1
ATOM 1444 C CA . LEU A 1 175 ? 7.028 -8.429 -4.571 1.00 90.19 175 LEU A CA 1
ATOM 1445 C C . LEU A 1 175 ? 8.507 -8.808 -4.756 1.00 90.19 175 LEU A C 1
ATOM 1447 O O . LEU A 1 175 ? 9.197 -8.216 -5.581 1.00 90.19 175 LEU A O 1
ATOM 1451 N N . SER A 1 176 ? 9.007 -9.749 -3.954 1.00 85.88 176 SER A N 1
ATOM 1452 C CA . SER A 1 176 ? 10.413 -10.170 -3.958 1.00 85.88 176 SER A CA 1
ATOM 1453 C C . SER A 1 176 ? 10.693 -11.401 -4.828 1.00 85.88 176 SER A C 1
ATOM 1455 O O . SER A 1 176 ? 11.807 -11.932 -4.751 1.00 85.88 176 SER A O 1
ATOM 1457 N N . LYS A 1 177 ? 9.692 -11.888 -5.571 1.00 77.94 177 LYS A N 1
ATOM 1458 C CA . LYS A 1 177 ? 9.835 -12.945 -6.583 1.00 77.94 177 LYS A CA 1
ATOM 1459 C C . LYS A 1 177 ? 10.281 -12.345 -7.905 1.00 77.94 177 LYS A C 1
ATOM 1461 O O . LYS A 1 177 ? 11.108 -13.017 -8.553 1.00 77.94 177 LYS A O 1
#

Secondary structure (DSSP, 8-state):
---HHHHHHHHHHHTHHHHHHHHHHHHHHTT--HHHHHHHHS--EEE--SS---EEE-SSTT-EEEPPHHHHHHHHH-SEEE-SS-EE--HHHHHHHHT-HHHHHHHHHHHHH-TTSHHHHS-GGGEEEEEEEETTTTEEEEEE--TT-SS-EEEEEETTEEEEESSHHHHHHHHT-

Foldseek 3Di:
DQDLLNVLVVLLVVCQVVVLVVVQVVCVVVVDHPVVQCVQNVDKDFDADPDQDQWADFLDPPAIDGDFPSRSSVNRNGQWIRGRLKIFHHRVVQVVLSPDPQNVVVLVCCLPPPPPDLSVPDDRNQKGWGMASDSNQPFGWIFGRDPPDRFTWIWTDDRPDIDIGRHSSRVSVVSSD

Sequence (177 aa):
MMTELTALLQKYKEDYELRKCEVVKEAIACGMTEEDVSPFIDKQKIKKSTNNIDTMPTLAKGIEKILSPLLVERFQFAGNWMDIGEQFLGIEELKKLIASKNFQKWLRSMRENWEGSAPNLYQDDQLSVFSIIDKNNGNYSLLVWIENETEPEVWRYFGQSEQKFKNLTTYFEWLSK